Protein AF-A0A2A9F2N4-F1 (afdb_monomer)

pLDDT: mean 84.34, std 18.84, range [35.94, 98.44]

InterPro domains:
  IPR046480 Protein of unknown function DUF6573 [PF20213] (1-144)

Foldseek 3Di:
DDDPPPPPPPPPPCFPVNCVVVQQKDWDPPVLCVVLPHPATEIEGNVRCLFQQDDDPLLQVLEPVGDPDHNSVSVNQQSNQVVVQVVVVCVVPVDDDAQDWTKRKGWDQGSDHHGRDTDIAIWTWGWHAGPVRGIYTYTYHPVVSPDDPDDDDDPDDD

Organism: NCBI:txid638953

Structure (mmCIF, N/CA/C/O backbone):
data_AF-A0A2A9F2N4-F1
#
_entry.id   AF-A0A2A9F2N4-F1
#
loop_
_atom_site.group_PDB
_atom_site.id
_atom_site.type_symbol
_atom_site.label_atom_id
_atom_site.label_alt_id
_atom_site.label_comp_id
_atom_site.label_asym_id
_atom_site.label_entity_id
_atom_site.label_seq_id
_atom_site.pdbx_PDB_ins_code
_atom_site.Cartn_x
_atom_site.Cartn_y
_atom_site.Cartn_z
_atom_site.occupancy
_atom_site.B_iso_or_equiv
_atom_site.auth_seq_id
_atom_site.auth_comp_id
_atom_site.auth_asym_id
_atom_site.auth_atom_id
_atom_site.pdbx_PDB_model_num
ATOM 1 N N . MET A 1 1 ? 12.700 -42.026 -31.019 1.00 41.41 1 MET A N 1
ATOM 2 C CA . MET A 1 1 ? 13.352 -41.046 -30.130 1.00 41.41 1 MET A CA 1
ATOM 3 C C . MET A 1 1 ? 12.402 -39.866 -30.002 1.00 41.41 1 MET A C 1
ATOM 5 O O . MET A 1 1 ? 12.302 -39.121 -30.969 1.00 41.41 1 MET A O 1
ATOM 9 N N . PRO A 1 2 ? 11.620 -39.753 -28.919 1.00 41.25 2 PRO A N 1
ATOM 10 C CA . PRO A 1 2 ? 10.809 -38.564 -28.664 1.00 41.25 2 PRO A CA 1
ATOM 11 C C . PRO A 1 2 ? 11.723 -37.407 -28.236 1.00 41.25 2 PRO A C 1
ATOM 13 O O . PRO A 1 2 ? 12.733 -37.639 -27.570 1.00 41.25 2 PRO A O 1
ATOM 16 N N . GLY A 1 3 ? 11.415 -36.191 -28.687 1.00 40.25 3 GLY A N 1
ATOM 17 C CA . GLY A 1 3 ? 12.203 -34.988 -28.421 1.00 40.25 3 GLY A CA 1
ATOM 18 C C . GLY A 1 3 ? 12.087 -34.526 -26.968 1.00 40.25 3 GLY A C 1
ATOM 19 O O . GLY A 1 3 ? 11.023 -34.595 -26.370 1.00 40.25 3 GLY A O 1
ATOM 20 N N . LEU A 1 4 ? 13.198 -34.031 -26.421 1.00 53.66 4 LEU A N 1
ATOM 21 C CA . LEU A 1 4 ? 13.406 -33.605 -25.028 1.00 53.66 4 LEU A CA 1
ATOM 22 C C . LEU A 1 4 ? 12.598 -32.355 -24.600 1.00 53.66 4 LEU A C 1
ATOM 24 O O . LEU A 1 4 ? 12.810 -31.846 -23.507 1.00 53.66 4 LEU A O 1
ATOM 28 N N . PHE A 1 5 ? 11.695 -31.834 -25.433 1.00 49.81 5 PHE A N 1
ATOM 29 C CA . PHE A 1 5 ? 11.056 -30.530 -25.206 1.00 49.81 5 PHE A CA 1
ATOM 30 C C . PHE A 1 5 ? 9.548 -30.508 -25.503 1.00 49.81 5 PHE A C 1
ATOM 32 O O . PHE A 1 5 ? 9.028 -29.462 -25.873 1.00 49.81 5 PHE A O 1
ATOM 39 N N . ASP A 1 6 ? 8.848 -31.637 -25.351 1.00 45.66 6 ASP A N 1
ATOM 40 C CA . ASP A 1 6 ? 7.378 -31.690 -25.505 1.00 45.66 6 ASP A CA 1
ATOM 41 C C . ASP A 1 6 ? 6.608 -31.329 -24.215 1.00 45.66 6 ASP A C 1
ATOM 43 O O . ASP A 1 6 ? 5.397 -31.156 -24.255 1.00 45.66 6 ASP A O 1
ATOM 47 N N . ASP A 1 7 ? 7.314 -31.132 -23.094 1.00 45.12 7 ASP A N 1
ATOM 48 C CA . ASP A 1 7 ? 6.764 -30.691 -21.801 1.00 45.12 7 ASP A CA 1
ATOM 49 C C . ASP A 1 7 ? 7.408 -29.364 -21.356 1.00 45.12 7 ASP A C 1
ATOM 51 O O . ASP A 1 7 ? 7.809 -29.187 -20.204 1.00 45.12 7 ASP A O 1
ATOM 55 N N . ALA A 1 8 ? 7.570 -28.418 -22.288 1.00 45.38 8 ALA A N 1
ATOM 56 C CA . ALA A 1 8 ? 7.799 -27.025 -21.918 1.00 45.38 8 ALA A CA 1
ATOM 57 C C . ALA A 1 8 ? 6.493 -26.490 -21.323 1.00 45.38 8 ALA A C 1
ATOM 59 O O . ALA A 1 8 ? 5.662 -25.915 -22.023 1.00 45.38 8 ALA A O 1
ATOM 60 N N . ASP A 1 9 ? 6.335 -26.789 -20.036 1.00 41.81 9 ASP A N 1
ATOM 61 C CA . ASP A 1 9 ? 5.360 -26.269 -19.095 1.00 41.81 9 ASP A CA 1
ATOM 62 C C . ASP A 1 9 ? 5.015 -24.830 -19.486 1.00 41.81 9 ASP A C 1
ATOM 64 O O . ASP A 1 9 ? 5.825 -23.905 -19.355 1.00 41.81 9 ASP A O 1
ATOM 68 N N . VAL A 1 10 ? 3.845 -24.665 -20.103 1.00 41.75 10 VAL A N 1
ATOM 69 C CA . VAL A 1 10 ? 3.313 -23.354 -20.442 1.00 41.75 10 VAL A CA 1
ATOM 70 C C . VAL A 1 10 ? 3.027 -22.702 -19.099 1.00 41.75 10 VAL A C 1
ATOM 72 O O . VAL A 1 10 ? 1.960 -22.893 -18.524 1.00 41.75 10 VAL A O 1
ATOM 75 N N . ILE A 1 11 ? 4.004 -21.952 -18.584 1.00 43.81 11 ILE A N 1
ATOM 76 C CA . ILE A 1 11 ? 3.805 -20.998 -17.501 1.00 43.81 11 ILE A CA 1
ATOM 77 C C . ILE A 1 11 ? 2.753 -20.040 -18.045 1.00 43.81 11 ILE A C 1
ATOM 79 O O . ILE A 1 11 ? 3.064 -19.140 -18.831 1.00 43.81 11 ILE A O 1
ATOM 83 N N . SER A 1 12 ? 1.487 -20.291 -17.707 1.00 45.75 12 SER A N 1
ATOM 84 C CA . SER A 1 12 ? 0.405 -19.362 -17.988 1.00 45.75 12 SER A CA 1
ATOM 85 C C . SER A 1 12 ? 0.881 -18.014 -17.478 1.00 45.75 12 SER A C 1
ATOM 87 O O . SER A 1 12 ? 1.169 -17.865 -16.290 1.00 45.75 12 SER A O 1
ATOM 89 N N . THR A 1 13 ? 1.063 -17.058 -18.388 1.00 58.97 13 THR A N 1
ATOM 90 C CA . THR A 1 13 ? 1.427 -15.698 -18.007 1.00 58.97 13 THR A CA 1
ATOM 91 C C . THR A 1 13 ? 0.232 -15.178 -17.227 1.00 58.97 13 THR A C 1
ATOM 93 O O . THR A 1 13 ? -0.776 -14.841 -17.832 1.00 58.97 13 THR A O 1
ATOM 96 N N . TYR A 1 14 ? 0.293 -15.244 -15.896 1.00 67.88 14 TYR A N 1
ATOM 97 C CA . TYR A 1 14 ? -0.778 -14.752 -15.044 1.00 67.88 14 TYR A CA 1
ATOM 98 C C . TYR A 1 14 ? -0.801 -13.240 -15.189 1.00 67.88 14 TYR A C 1
ATOM 100 O O . TYR A 1 14 ? 0.131 -12.552 -14.761 1.00 67.88 14 TYR A O 1
ATOM 108 N N . THR A 1 15 ? -1.799 -12.738 -15.905 1.00 79.25 15 THR A N 1
ATOM 109 C CA . THR A 1 15 ? -1.798 -11.344 -16.328 1.00 79.25 15 THR A CA 1
ATOM 110 C C . THR A 1 15 ? -2.409 -10.448 -15.267 1.00 79.25 15 THR A C 1
ATOM 112 O O . THR A 1 15 ? -3.172 -10.894 -14.409 1.00 79.25 15 THR A O 1
ATOM 115 N N . ARG A 1 16 ? -2.096 -9.152 -15.314 1.00 81.62 16 ARG A N 1
ATOM 116 C CA . ARG A 1 16 ? -2.704 -8.168 -14.412 1.00 81.62 16 ARG A CA 1
ATOM 117 C C . ARG A 1 16 ? -4.226 -8.169 -14.541 1.00 81.62 16 ARG A C 1
ATOM 119 O O . ARG A 1 16 ? -4.920 -8.116 -13.531 1.00 81.62 16 ARG A O 1
ATOM 126 N N . THR A 1 17 ? -4.735 -8.289 -15.766 1.00 83.06 17 THR A N 1
ATOM 127 C CA . THR A 1 17 ? -6.169 -8.390 -16.052 1.00 83.06 17 THR A CA 1
ATOM 128 C C . THR A 1 17 ? -6.800 -9.598 -15.353 1.00 83.06 17 THR A C 1
ATOM 130 O O . THR A 1 17 ? -7.842 -9.454 -14.715 1.00 83.06 17 THR A O 1
ATOM 133 N N . GLN A 1 18 ? -6.149 -10.767 -15.399 1.00 82.88 18 GLN A N 1
ATOM 134 C CA . GLN A 1 18 ? -6.596 -11.962 -14.669 1.00 82.88 18 GLN A CA 1
ATOM 135 C C . GLN A 1 18 ? -6.531 -11.753 -13.152 1.00 82.88 18 GLN A C 1
ATOM 137 O O . GLN A 1 18 ? -7.508 -12.001 -12.451 1.00 82.88 18 GLN A O 1
ATOM 142 N N . ALA A 1 19 ? -5.427 -11.199 -12.651 1.00 83.56 19 ALA A N 1
ATOM 143 C CA . ALA A 1 19 ? -5.243 -10.928 -11.230 1.00 83.56 19 ALA A CA 1
ATOM 144 C C . ALA A 1 19 ? -6.281 -9.951 -10.657 1.00 83.56 19 ALA A C 1
ATOM 146 O O . ALA A 1 19 ? -6.713 -10.105 -9.516 1.00 83.56 19 ALA A O 1
ATOM 147 N N . LEU A 1 20 ? -6.713 -8.964 -11.442 1.00 83.69 20 LEU A N 1
ATOM 148 C CA . LEU A 1 20 ? -7.807 -8.064 -11.078 1.00 83.69 20 LEU A CA 1
ATOM 149 C C . LEU A 1 20 ? -9.166 -8.774 -11.125 1.00 83.69 20 LEU A C 1
ATOM 151 O O . LEU A 1 20 ? -9.973 -8.598 -10.214 1.00 83.69 20 LEU A O 1
ATOM 155 N N . ALA A 1 21 ? -9.419 -9.585 -12.157 1.00 84.50 21 ALA A N 1
ATOM 156 C CA . ALA A 1 21 ? -10.674 -10.323 -12.307 1.00 84.50 21 ALA A CA 1
ATOM 157 C C . ALA A 1 21 ? -10.900 -11.334 -11.169 1.00 84.50 21 ALA A C 1
ATOM 159 O O . ALA A 1 21 ? -12.018 -11.457 -10.668 1.00 84.50 21 ALA A O 1
ATOM 160 N N . ASP A 1 22 ? -9.832 -11.992 -10.720 1.00 86.00 22 ASP A N 1
ATOM 161 C CA . ASP A 1 22 ? -9.863 -12.963 -9.623 1.00 86.00 22 ASP A CA 1
ATOM 162 C C . ASP A 1 22 ? -9.815 -12.296 -8.234 1.00 86.00 22 ASP A C 1
ATOM 164 O O . ASP A 1 22 ? -9.897 -12.972 -7.206 1.00 86.00 22 ASP A O 1
ATOM 168 N N . GLY A 1 23 ? -9.664 -10.967 -8.182 1.00 86.19 23 GLY A N 1
ATOM 169 C CA . GLY A 1 23 ? -9.549 -10.198 -6.943 1.00 86.19 23 GLY A CA 1
ATOM 170 C C . GLY A 1 23 ? -8.221 -10.385 -6.204 1.00 86.19 23 GLY A C 1
ATOM 171 O O . GLY A 1 23 ? -8.123 -10.014 -5.037 1.00 86.19 23 GLY A O 1
ATOM 172 N N . ALA A 1 24 ? -7.199 -10.949 -6.854 1.00 90.19 24 ALA A N 1
ATOM 173 C CA . ALA A 1 24 ? -5.842 -11.047 -6.317 1.00 90.19 24 ALA A CA 1
ATOM 174 C C . ALA A 1 24 ? -5.148 -9.674 -6.256 1.00 90.19 24 ALA A C 1
ATOM 176 O O . ALA A 1 24 ? -4.331 -9.434 -5.362 1.00 90.19 24 ALA A O 1
ATOM 177 N N . LEU A 1 25 ? -5.505 -8.767 -7.172 1.00 92.12 25 LEU A N 1
ATOM 178 C CA . LEU A 1 25 ? -5.110 -7.361 -7.176 1.00 92.12 25 LEU A CA 1
ATOM 179 C C . LEU A 1 25 ? -6.318 -6.437 -6.985 1.00 92.12 25 LEU A C 1
ATOM 181 O O . LEU A 1 25 ? -7.435 -6.731 -7.404 1.00 92.12 25 LEU A O 1
ATOM 185 N N . VAL A 1 26 ? -6.055 -5.277 -6.396 1.00 95.12 26 VAL A N 1
ATOM 186 C CA . VAL A 1 26 ? -6.978 -4.156 -6.234 1.00 95.12 26 VAL A CA 1
ATOM 187 C C . VAL A 1 26 ? -6.296 -2.912 -6.793 1.00 95.12 26 VAL A C 1
ATOM 189 O O . VAL A 1 26 ? -5.252 -2.492 -6.292 1.00 95.12 26 VAL A O 1
ATOM 192 N N . THR A 1 27 ? -6.870 -2.313 -7.835 1.00 95.56 27 THR A N 1
ATOM 193 C CA . THR A 1 27 ? -6.358 -1.063 -8.413 1.00 95.56 27 THR A CA 1
ATOM 194 C C . THR A 1 27 ? -6.752 0.131 -7.548 1.00 95.56 27 THR A C 1
ATOM 196 O O . THR A 1 27 ? -7.924 0.296 -7.204 1.00 95.56 27 THR A O 1
ATOM 199 N N . LEU A 1 28 ? -5.787 0.998 -7.230 1.00 96.31 28 LEU A N 1
ATOM 200 C CA . LEU A 1 28 ? -6.069 2.255 -6.539 1.00 96.31 28 LEU A CA 1
ATOM 201 C C . LEU A 1 28 ? -6.837 3.227 -7.452 1.00 96.31 28 LEU A C 1
ATOM 203 O O . LEU A 1 28 ? -6.557 3.288 -8.653 1.00 96.31 28 LEU A O 1
ATOM 207 N N . PRO A 1 29 ? -7.763 4.045 -6.911 1.00 96.25 29 PRO A N 1
ATOM 208 C CA . PRO A 1 29 ? -8.515 5.005 -7.711 1.00 96.25 29 PRO A CA 1
ATOM 209 C C . PRO A 1 29 ? -7.595 5.947 -8.497 1.00 96.25 29 PRO A C 1
ATOM 211 O O . PRO A 1 29 ? -6.773 6.658 -7.915 1.00 96.25 29 PRO A O 1
ATOM 214 N N . ALA A 1 30 ? -7.770 5.996 -9.821 1.00 94.94 30 ALA A N 1
ATOM 215 C CA . ALA A 1 30 ? -6.908 6.766 -10.722 1.00 94.94 30 ALA A CA 1
ATOM 216 C C . ALA A 1 30 ? -6.827 8.260 -10.357 1.00 94.94 30 ALA A C 1
ATOM 218 O O . ALA A 1 30 ? -5.779 8.879 -10.525 1.00 94.94 30 ALA A O 1
ATOM 219 N N . GLN A 1 31 ? -7.911 8.825 -9.815 1.00 97.00 31 GLN A N 1
ATOM 220 C CA . GLN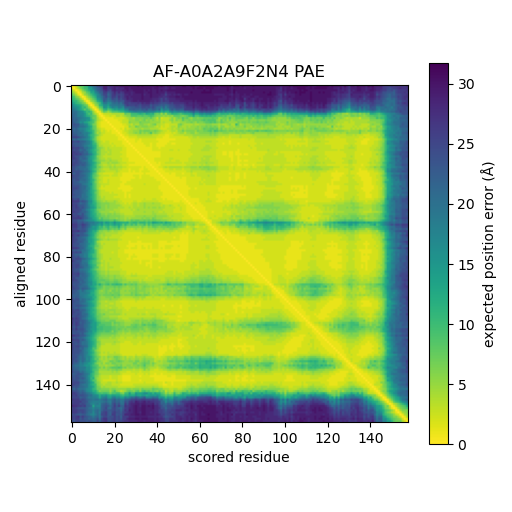 A 1 31 ? -7.928 10.197 -9.313 1.00 97.00 31 GLN A CA 1
ATOM 221 C C . GLN A 1 31 ? -6.904 10.403 -8.186 1.00 97.00 31 GLN A C 1
ATOM 223 O O . GLN A 1 31 ? -6.062 11.287 -8.295 1.00 97.00 31 GLN A O 1
ATOM 228 N N . LEU A 1 32 ? -6.931 9.565 -7.143 1.00 97.44 32 LEU A N 1
ATOM 229 C CA . LEU A 1 32 ? -6.012 9.670 -6.001 1.00 97.44 32 LEU A CA 1
ATOM 230 C C . LEU A 1 32 ? -4.559 9.449 -6.428 1.00 97.44 32 LEU A C 1
ATOM 232 O O . LEU A 1 32 ? -3.659 10.176 -6.014 1.00 97.44 32 LEU A O 1
ATOM 236 N N . VAL A 1 33 ? -4.335 8.467 -7.305 1.00 97.12 33 VAL A N 1
ATOM 237 C CA . VAL A 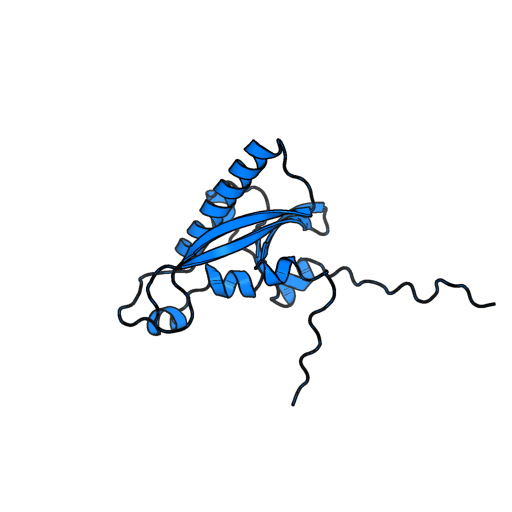1 33 ? -3.019 8.177 -7.892 1.00 97.12 33 VAL A CA 1
ATOM 238 C C . VAL A 1 33 ? -2.477 9.403 -8.641 1.00 97.12 33 VAL A C 1
ATOM 240 O O . VAL A 1 33 ? -1.322 9.791 -8.443 1.00 97.12 33 VAL A O 1
ATOM 243 N N . GLY A 1 34 ? -3.319 10.050 -9.452 1.00 96.88 34 GLY A N 1
ATOM 244 C CA . GLY A 1 34 ? -2.971 11.270 -10.178 1.00 96.88 34 GLY A CA 1
ATOM 245 C C . GLY A 1 34 ? -2.716 12.468 -9.259 1.00 96.88 34 GLY A C 1
ATOM 246 O O . GLY A 1 34 ? -1.723 13.172 -9.438 1.00 96.88 34 GLY A O 1
ATOM 247 N N . GLU A 1 35 ? -3.553 12.671 -8.239 1.00 97.44 35 GLU A N 1
ATOM 248 C CA . GLU A 1 35 ? -3.384 13.726 -7.227 1.00 97.44 35 GLU A CA 1
ATOM 249 C C . GLU A 1 35 ? -2.087 13.550 -6.417 1.00 97.44 35 GLU A C 1
ATOM 251 O O . GLU A 1 35 ? -1.403 14.529 -6.114 1.00 97.44 35 GLU A O 1
ATOM 256 N N . ALA A 1 36 ? -1.679 12.307 -6.146 1.00 95.75 36 ALA A N 1
ATOM 257 C CA . ALA A 1 36 ? -0.388 11.982 -5.534 1.00 95.75 36 ALA A CA 1
ATOM 258 C C . ALA A 1 36 ? 0.817 12.141 -6.497 1.00 95.75 36 ALA A C 1
ATOM 260 O O . ALA A 1 36 ? 1.985 11.999 -6.100 1.00 95.75 36 ALA A O 1
ATOM 261 N N . GLY A 1 37 ? 0.559 12.481 -7.763 1.00 96.06 37 GLY A N 1
ATOM 262 C CA . GLY A 1 37 ? 1.564 12.808 -8.771 1.00 96.06 37 GLY A CA 1
ATOM 263 C C . GLY A 1 37 ? 2.191 11.596 -9.454 1.00 96.06 37 GLY A C 1
ATOM 264 O O . GLY A 1 37 ? 3.340 11.690 -9.896 1.00 96.06 37 GLY A O 1
ATOM 265 N N . PHE A 1 38 ? 1.479 10.470 -9.509 1.00 95.88 38 PHE A N 1
ATOM 266 C CA . PHE A 1 38 ? 1.862 9.299 -10.293 1.00 95.88 38 PHE A CA 1
ATOM 267 C C . PHE A 1 38 ? 1.199 9.330 -11.671 1.00 95.88 38 PHE A C 1
ATOM 269 O O . PHE A 1 38 ? 0.066 9.775 -11.829 1.00 95.88 38 PHE A O 1
ATOM 276 N N . THR A 1 39 ? 1.914 8.832 -12.676 1.00 93.81 39 THR A N 1
ATOM 277 C CA . THR A 1 39 ? 1.457 8.801 -14.077 1.00 93.81 39 THR A CA 1
ATOM 278 C C . THR A 1 39 ? 1.185 7.388 -14.587 1.00 93.81 39 THR A C 1
ATOM 280 O O . THR A 1 39 ? 0.914 7.209 -15.769 1.00 93.81 39 THR A O 1
ATOM 283 N N . CYS A 1 40 ? 1.320 6.382 -13.727 1.00 92.81 40 CYS A N 1
ATOM 284 C CA . CYS A 1 40 ? 1.073 4.981 -14.041 1.00 92.81 40 CYS A CA 1
ATOM 285 C C . CYS A 1 40 ? 0.060 4.388 -13.056 1.00 92.81 40 CYS A C 1
ATOM 287 O O . CYS A 1 40 ? -0.068 4.906 -11.941 1.00 92.81 40 CYS A O 1
ATOM 289 N N . PRO A 1 41 ? -0.650 3.314 -13.443 1.00 94.56 41 PRO A N 1
ATOM 290 C CA . PRO A 1 41 ? -1.511 2.582 -12.527 1.00 94.56 41 PRO A CA 1
ATOM 291 C C . PRO A 1 41 ? -0.730 2.049 -11.325 1.00 94.56 41 PRO A C 1
ATOM 293 O O . PRO A 1 41 ? 0.409 1.585 -11.456 1.00 94.56 41 PRO A O 1
ATOM 296 N N . ILE A 1 42 ? -1.377 2.102 -10.163 1.00 96.38 42 ILE A N 1
ATOM 297 C CA . ILE A 1 42 ? -0.878 1.503 -8.930 1.00 96.38 42 ILE A CA 1
ATOM 298 C C . ILE A 1 42 ? -1.892 0.467 -8.476 1.00 96.38 42 ILE A C 1
ATOM 300 O O . ILE A 1 42 ? -3.058 0.791 -8.242 1.00 96.38 42 ILE A O 1
ATOM 304 N N . ASP A 1 43 ? -1.425 -0.762 -8.318 1.00 96.25 43 ASP A N 1
ATOM 305 C CA . ASP A 1 43 ? -2.215 -1.866 -7.796 1.00 96.25 43 ASP A CA 1
ATOM 306 C C . ASP A 1 43 ? -1.671 -2.312 -6.449 1.00 96.25 43 ASP A C 1
ATOM 308 O O . ASP A 1 43 ? -0.490 -2.148 -6.142 1.00 96.25 43 ASP A O 1
ATOM 312 N N . MET A 1 44 ? -2.538 -2.912 -5.649 1.00 97.31 44 MET A N 1
ATOM 313 C CA . MET A 1 44 ? -2.181 -3.571 -4.404 1.00 97.31 44 MET A CA 1
ATOM 314 C C . MET A 1 44 ? -2.625 -5.025 -4.464 1.00 97.31 44 MET A C 1
ATOM 316 O O . MET A 1 44 ? -3.695 -5.309 -4.993 1.00 97.31 44 MET A O 1
ATOM 320 N N . THR A 1 45 ? -1.864 -5.955 -3.896 1.00 96.19 45 THR A N 1
ATOM 321 C CA . THR A 1 45 ? -2.407 -7.295 -3.637 1.00 96.19 45 THR A CA 1
ATOM 322 C C . THR A 1 45 ? -3.579 -7.210 -2.668 1.00 96.19 45 THR A C 1
ATOM 324 O O . THR A 1 45 ? -3.638 -6.309 -1.827 1.00 96.19 45 THR A O 1
ATOM 327 N N . ALA A 1 46 ? -4.501 -8.169 -2.738 1.00 94.56 46 ALA A N 1
ATOM 328 C CA . ALA A 1 46 ? -5.629 -8.241 -1.812 1.00 94.56 46 ALA A CA 1
ATOM 329 C C . ALA A 1 46 ? -5.178 -8.226 -0.342 1.00 94.56 46 ALA A C 1
ATOM 331 O O . ALA A 1 46 ? -5.793 -7.560 0.488 1.00 94.56 46 ALA A O 1
ATOM 332 N N . GLY A 1 47 ? -4.072 -8.912 -0.030 1.00 95.12 47 GLY A N 1
ATOM 333 C CA . GLY A 1 47 ? -3.479 -8.930 1.305 1.00 95.12 47 GLY A CA 1
ATOM 334 C C . GLY A 1 47 ? -2.929 -7.569 1.731 1.00 95.12 47 GLY A C 1
ATOM 335 O O . GLY A 1 47 ? -3.215 -7.119 2.840 1.00 95.12 47 GLY A O 1
ATOM 336 N N . ALA A 1 48 ? -2.186 -6.882 0.856 1.00 97.12 48 ALA A N 1
ATOM 337 C CA . ALA A 1 48 ? -1.696 -5.533 1.138 1.00 97.12 48 ALA A CA 1
ATOM 338 C C . ALA A 1 48 ? -2.852 -4.534 1.290 1.00 97.12 48 ALA A C 1
ATOM 340 O O . ALA A 1 48 ? -2.887 -3.791 2.267 1.00 97.12 48 ALA A O 1
ATOM 341 N N . TRP A 1 49 ? -3.831 -4.557 0.379 1.00 97.38 49 TRP A N 1
ATOM 342 C CA . TRP A 1 49 ? -5.030 -3.719 0.451 1.00 97.38 49 TRP A CA 1
ATOM 343 C C . TRP A 1 49 ? -5.790 -3.939 1.760 1.00 97.38 49 TRP A C 1
ATOM 345 O O . TRP A 1 49 ? -6.073 -2.977 2.474 1.00 97.38 49 TRP A O 1
ATOM 355 N N . ALA A 1 50 ? -6.073 -5.199 2.106 1.00 96.25 50 ALA A N 1
ATOM 356 C CA . ALA A 1 50 ? -6.791 -5.557 3.323 1.00 96.25 50 ALA A CA 1
ATOM 357 C C . ALA A 1 50 ? -6.052 -5.123 4.594 1.00 96.25 50 ALA A C 1
ATOM 359 O O . ALA A 1 50 ? -6.696 -4.757 5.572 1.00 96.25 50 ALA A O 1
ATOM 360 N N . ASP A 1 51 ? -4.718 -5.161 4.589 1.00 96.19 51 ASP A N 1
ATOM 361 C CA . ASP A 1 51 ? -3.901 -4.760 5.729 1.00 96.19 51 ASP A CA 1
ATOM 362 C C . ASP A 1 51 ? -3.813 -3.230 5.864 1.00 96.19 51 ASP A C 1
ATOM 364 O O . ASP A 1 51 ? -3.974 -2.671 6.956 1.00 96.19 51 ASP A O 1
ATOM 368 N N . THR A 1 52 ? -3.560 -2.516 4.768 1.00 97.12 52 THR A N 1
ATOM 369 C CA . THR A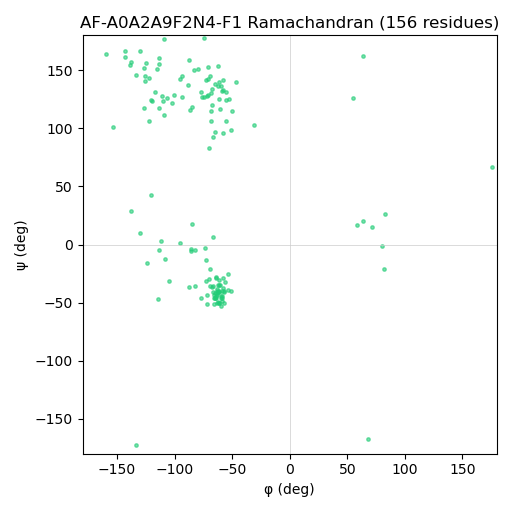 1 52 ? -3.153 -1.109 4.854 1.00 97.12 52 THR A CA 1
ATOM 370 C C . THR A 1 52 ? -4.242 -0.122 4.479 1.00 97.12 52 THR A C 1
ATOM 372 O O . THR A 1 52 ? -4.261 0.945 5.085 1.00 97.12 52 THR A O 1
ATOM 375 N N . VAL A 1 53 ? -5.167 -0.449 3.573 1.00 97.38 53 VAL A N 1
ATOM 376 C CA . VAL A 1 53 ? -6.148 0.524 3.057 1.00 97.38 53 VAL A CA 1
ATOM 377 C C . VAL A 1 53 ? -7.583 0.204 3.451 1.00 97.38 53 VAL A C 1
ATOM 379 O O . VAL A 1 53 ? -8.270 1.107 3.920 1.00 97.38 53 VAL A O 1
ATOM 382 N N . ARG A 1 54 ? -8.015 -1.054 3.301 1.00 96.69 54 ARG A N 1
ATOM 383 C CA . ARG A 1 54 ? -9.405 -1.466 3.525 1.00 96.69 54 ARG A CA 1
ATOM 384 C C . ARG A 1 54 ? -9.898 -1.021 4.898 1.00 96.69 54 ARG A C 1
ATOM 386 O O . ARG A 1 54 ? -9.305 -1.369 5.923 1.00 96.69 54 ARG A O 1
ATOM 393 N N . TRP A 1 55 ? -11.005 -0.291 4.899 1.00 96.00 55 TRP A N 1
ATOM 394 C CA . TRP A 1 55 ? -11.655 0.186 6.109 1.00 96.00 55 TRP A CA 1
ATOM 395 C C . TRP A 1 55 ? -13.145 0.387 5.863 1.00 96.00 55 TRP A C 1
ATOM 397 O O . TRP A 1 55 ? -13.570 1.367 5.258 1.00 96.00 55 TRP A O 1
ATOM 407 N N . THR A 1 56 ? -13.941 -0.572 6.316 1.00 93.69 56 THR A N 1
ATOM 408 C CA . THR A 1 56 ? -15.402 -0.548 6.214 1.00 93.69 56 THR A CA 1
ATOM 409 C C . THR A 1 56 ? -16.026 -0.325 7.590 1.00 93.69 56 THR A C 1
ATOM 411 O O . THR A 1 56 ? -15.334 -0.341 8.612 1.00 93.69 56 THR A O 1
ATOM 414 N N . ASP A 1 57 ? -17.354 -0.210 7.641 1.00 92.12 57 ASP A N 1
ATOM 415 C CA . ASP A 1 57 ? -18.103 -0.144 8.902 1.00 92.12 57 ASP A CA 1
ATOM 416 C C . ASP A 1 57 ? -17.794 -1.322 9.842 1.00 92.12 57 ASP A C 1
ATOM 418 O O . ASP A 1 57 ? -17.917 -1.188 11.060 1.00 92.12 57 ASP A O 1
ATOM 422 N N . VAL A 1 58 ? -17.369 -2.471 9.298 1.00 91.44 58 VAL A N 1
ATOM 423 C CA . VAL A 1 58 ? -16.953 -3.643 10.083 1.00 91.44 58 VAL A CA 1
ATOM 424 C C . VAL A 1 58 ? -15.684 -3.348 10.878 1.00 91.44 58 VAL A C 1
ATOM 426 O O . VAL A 1 58 ? -15.652 -3.589 12.086 1.00 91.44 58 VAL A O 1
ATOM 429 N N . GLU A 1 59 ? -14.642 -2.831 10.221 1.00 92.56 59 GLU A N 1
ATOM 430 C CA . GLU A 1 59 ? -13.382 -2.484 10.882 1.00 92.56 59 GLU A CA 1
ATOM 431 C C . GLU A 1 59 ? -13.575 -1.319 11.859 1.00 92.56 59 GLU A C 1
ATOM 433 O O . GLU A 1 59 ? -13.063 -1.379 12.977 1.00 92.56 59 GLU A O 1
ATOM 438 N N . GLU A 1 60 ? -14.360 -0.306 11.480 1.00 92.62 60 GLU A N 1
ATOM 439 C CA . GLU A 1 60 ? -14.643 0.859 12.326 1.00 92.62 60 GLU A CA 1
ATOM 440 C C . GLU A 1 60 ? -15.423 0.469 13.592 1.00 92.62 60 GLU A C 1
ATOM 442 O O . GLU A 1 60 ? 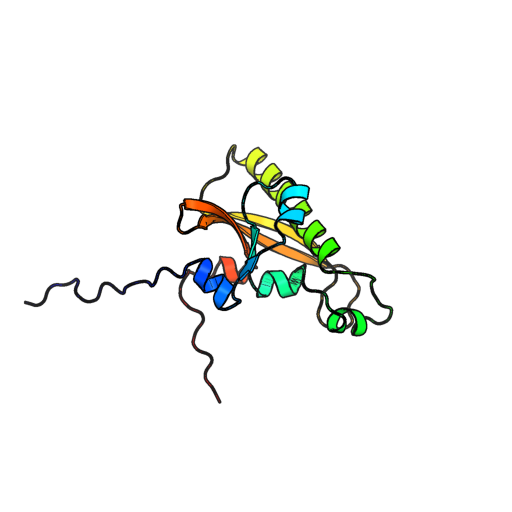-15.034 0.837 14.702 1.00 92.62 60 GLU A O 1
ATOM 447 N N . SER A 1 61 ? -16.474 -0.349 13.456 1.00 91.44 61 SER A N 1
ATOM 448 C CA . SER A 1 61 ? -17.303 -0.797 14.590 1.00 91.44 61 SER A CA 1
ATOM 449 C C . SER A 1 61 ? -16.573 -1.758 15.528 1.00 91.44 61 SER A C 1
ATOM 451 O O . SER A 1 61 ? -16.963 -1.914 16.685 1.00 91.44 61 SER A O 1
ATOM 453 N N . ALA A 1 62 ? -15.508 -2.412 15.057 1.00 92.12 62 ALA A N 1
ATOM 454 C CA . ALA A 1 62 ? -14.658 -3.241 15.906 1.00 92.12 62 ALA A CA 1
ATOM 455 C C . ALA A 1 62 ? -13.783 -2.404 16.859 1.00 92.12 62 ALA A C 1
ATOM 457 O O . ALA A 1 62 ? -13.191 -2.958 17.792 1.00 92.12 62 ALA A O 1
ATOM 458 N N . LYS A 1 63 ? -13.672 -1.083 16.652 1.00 92.94 63 LYS A N 1
ATOM 459 C CA . LYS A 1 63 ? -12.844 -0.205 17.486 1.00 92.94 63 LYS A CA 1
ATOM 460 C C . LYS A 1 63 ? -13.623 0.320 18.694 1.00 92.94 63 LYS A C 1
ATOM 462 O O . LYS A 1 63 ? -14.748 0.780 18.534 1.00 92.94 63 LYS A O 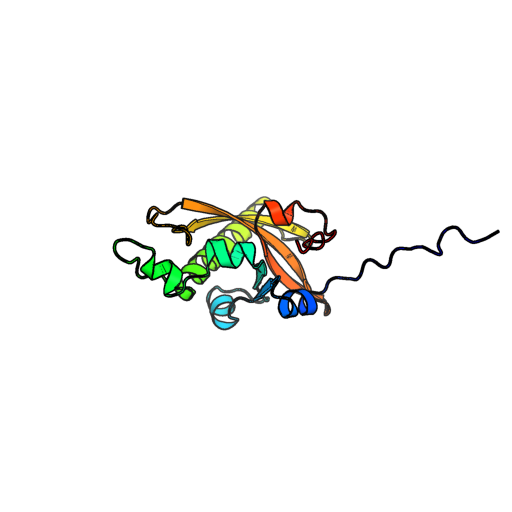1
ATOM 467 N N . PRO A 1 64 ? -13.021 0.345 19.902 1.00 89.88 64 PRO A N 1
ATOM 468 C CA . PRO A 1 64 ? -13.731 0.736 21.125 1.00 89.88 64 PRO A CA 1
ATOM 469 C C . PRO A 1 64 ? -14.353 2.141 21.116 1.00 89.88 64 PRO A C 1
ATOM 471 O O . PRO A 1 64 ? -15.338 2.365 21.814 1.00 89.88 64 PRO A O 1
ATOM 474 N N . PHE A 1 65 ? -13.778 3.085 20.364 1.00 85.69 65 PHE A N 1
ATOM 475 C CA . PHE A 1 65 ? -14.202 4.492 20.356 1.00 85.69 65 PHE A CA 1
ATOM 476 C C . PHE A 1 65 ? -14.437 5.056 18.947 1.00 85.69 65 PHE A C 1
ATOM 478 O O . PHE A 1 65 ? -14.582 6.267 18.799 1.00 85.69 65 PHE A O 1
ATOM 485 N N . GLY A 1 66 ? -14.444 4.198 17.919 1.00 83.44 66 GLY A N 1
ATOM 486 C CA . GLY A 1 66 ? -14.249 4.639 16.538 1.00 83.44 66 GLY A CA 1
ATOM 487 C C . GLY A 1 66 ? -12.854 5.243 16.325 1.00 83.44 66 GLY A C 1
ATOM 488 O O . GLY A 1 66 ? -12.129 5.575 17.266 1.00 83.44 66 GLY A O 1
ATOM 489 N N . THR A 1 67 ? -12.437 5.342 15.074 1.00 86.81 67 THR A N 1
ATOM 490 C CA . THR A 1 67 ? -11.160 5.948 14.681 1.00 86.81 67 THR A CA 1
ATOM 491 C C . THR A 1 67 ? -11.331 7.086 13.686 1.00 86.81 67 THR A C 1
ATOM 493 O O . THR A 1 67 ? -10.400 7.874 13.526 1.00 86.81 67 THR A O 1
ATOM 496 N N . GLY A 1 68 ? -12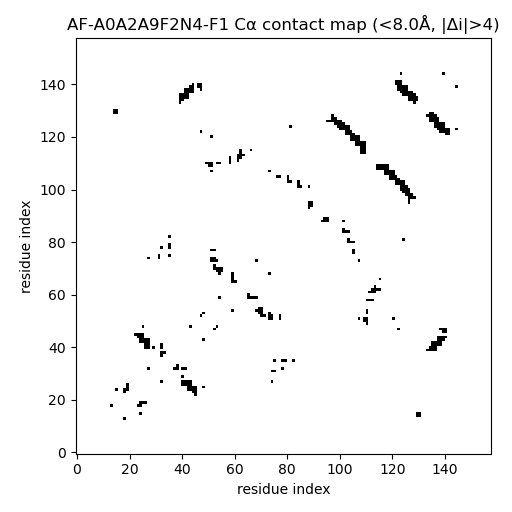.499 7.197 13.037 1.00 89.25 68 GLY A N 1
ATOM 497 C CA . GLY A 1 68 ? -12.733 8.175 11.972 1.00 89.25 68 GLY A CA 1
ATOM 498 C C . GLY A 1 68 ? -11.852 7.941 10.742 1.00 89.25 68 GLY A C 1
ATOM 499 O O . GLY A 1 68 ? -11.598 8.876 9.989 1.00 89.25 68 GLY A O 1
ATOM 500 N N . GLN A 1 69 ? -11.325 6.725 10.584 1.00 92.31 69 GLN A N 1
ATOM 501 C CA . GLN A 1 69 ? -10.534 6.322 9.428 1.00 92.31 69 GLN A CA 1
ATOM 502 C C . GLN A 1 69 ? -11.459 5.980 8.259 1.00 92.31 69 GLN A C 1
ATOM 504 O O . GLN A 1 69 ? -12.578 5.509 8.450 1.00 92.31 69 GLN A O 1
ATOM 509 N N . ASP A 1 70 ? -10.956 6.169 7.045 1.00 94.38 70 ASP A N 1
ATOM 510 C CA . ASP A 1 70 ? -11.609 5.731 5.820 1.00 94.38 70 ASP A CA 1
ATOM 511 C C . ASP A 1 70 ? -10.565 5.239 4.806 1.00 94.38 70 ASP A C 1
ATOM 513 O O . ASP A 1 70 ? -9.355 5.443 4.963 1.00 94.38 70 ASP A O 1
ATOM 517 N N . GLU A 1 71 ? -11.031 4.564 3.756 1.00 96.44 71 GLU A N 1
ATOM 518 C CA . GLU A 1 71 ? -10.156 4.018 2.713 1.00 96.44 71 GLU A CA 1
ATOM 519 C C . GLU A 1 71 ? -9.417 5.114 1.933 1.00 96.44 71 GLU A C 1
ATOM 521 O O . GLU A 1 71 ? -8.310 4.881 1.450 1.00 96.44 71 GLU A O 1
ATOM 526 N N . THR A 1 72 ? -9.980 6.322 1.831 1.00 96.75 72 THR A N 1
ATOM 527 C CA . THR A 1 72 ? -9.374 7.419 1.063 1.00 96.75 72 THR A CA 1
ATOM 528 C C . THR A 1 72 ? -8.142 7.965 1.777 1.00 96.75 72 THR A C 1
ATOM 530 O O . THR A 1 72 ? -7.070 8.043 1.178 1.00 96.75 72 THR A O 1
ATOM 533 N N . GLY A 1 73 ? -8.258 8.300 3.063 1.00 96.25 73 GLY A N 1
ATOM 534 C CA . GLY A 1 73 ? -7.146 8.767 3.888 1.00 96.25 73 GLY A CA 1
ATOM 535 C C . GLY A 1 73 ? -6.045 7.716 4.005 1.00 96.25 73 GLY A C 1
ATOM 536 O O . GLY A 1 73 ? -4.866 8.025 3.845 1.00 96.25 73 GLY A O 1
ATOM 537 N N . ARG A 1 74 ? -6.421 6.445 4.164 1.00 97.25 74 ARG A N 1
ATOM 538 C CA . ARG A 1 74 ? -5.447 5.347 4.230 1.00 97.25 74 ARG A CA 1
ATOM 539 C C . ARG A 1 74 ? -4.755 5.083 2.890 1.00 97.25 74 ARG A C 1
ATOM 541 O O . ARG A 1 74 ? -3.560 4.789 2.868 1.00 97.25 74 ARG A O 1
ATOM 548 N N . ALA A 1 75 ? -5.460 5.222 1.766 1.00 97.88 75 ALA A N 1
ATOM 549 C CA . ALA A 1 75 ? -4.835 5.185 0.443 1.00 97.88 75 ALA A CA 1
ATOM 550 C C . ALA A 1 75 ? -3.841 6.345 0.270 1.00 97.88 75 ALA A C 1
ATOM 552 O O . ALA A 1 75 ? -2.745 6.144 -0.256 1.00 97.88 75 ALA A O 1
ATOM 553 N N . TRP A 1 76 ? -4.179 7.539 0.767 1.00 98.00 76 TRP A N 1
ATOM 554 C CA . TRP A 1 76 ? -3.273 8.689 0.786 1.00 98.00 76 TRP A CA 1
ATOM 555 C C . TRP A 1 76 ? -2.004 8.438 1.605 1.00 98.00 76 TRP A C 1
ATOM 557 O O . TRP A 1 76 ? -0.917 8.802 1.145 1.00 98.00 76 TRP A O 1
ATOM 567 N N . ASP A 1 77 ? -2.102 7.774 2.759 1.00 97.19 77 ASP A N 1
ATOM 568 C CA . ASP A 1 77 ? -0.930 7.382 3.553 1.00 97.19 77 ASP A CA 1
ATOM 569 C C . ASP A 1 77 ? 0.002 6.461 2.748 1.00 97.19 77 ASP A C 1
ATOM 571 O O . ASP A 1 77 ? 1.216 6.691 2.676 1.00 97.19 77 ASP A O 1
ATOM 575 N N . VAL A 1 78 ? -0.563 5.454 2.072 1.00 98.19 78 VAL A N 1
ATOM 576 C CA . VAL A 1 78 ? 0.188 4.529 1.208 1.00 98.19 78 VAL A CA 1
ATOM 577 C C . VAL A 1 78 ? 0.858 5.267 0.047 1.00 98.19 78 VAL A C 1
ATOM 579 O O . VAL A 1 78 ? 2.061 5.108 -0.167 1.00 98.19 78 VAL A O 1
ATOM 582 N N . LEU A 1 79 ? 0.113 6.096 -0.689 1.00 98.44 79 LEU A N 1
ATOM 583 C CA . LEU A 1 79 ? 0.621 6.842 -1.846 1.00 98.44 79 LEU A CA 1
ATOM 584 C C . LEU A 1 79 ? 1.732 7.823 -1.452 1.00 98.44 79 LEU A C 1
ATOM 586 O O . LEU A 1 79 ? 2.753 7.927 -2.141 1.00 98.44 79 LEU A O 1
ATOM 590 N N . THR A 1 80 ? 1.566 8.503 -0.318 1.00 98.31 80 THR A N 1
ATOM 591 C CA . THR A 1 80 ? 2.561 9.435 0.220 1.00 98.31 80 THR A CA 1
ATOM 592 C C . THR A 1 80 ? 3.856 8.703 0.552 1.00 98.31 80 THR A C 1
ATOM 594 O O . THR A 1 80 ? 4.934 9.106 0.100 1.00 98.31 80 THR A O 1
ATOM 597 N N . MET A 1 81 ? 3.766 7.591 1.287 1.00 98.38 81 MET A N 1
ATOM 598 C CA . MET A 1 81 ? 4.949 6.816 1.660 1.00 98.38 81 MET A CA 1
ATOM 599 C C . MET A 1 81 ? 5.607 6.143 0.455 1.00 98.38 81 MET A C 1
ATOM 601 O O . MET A 1 81 ? 6.836 6.134 0.369 1.00 98.38 81 MET A O 1
ATOM 605 N N . LEU A 1 82 ? 4.830 5.672 -0.523 1.00 98.19 82 LEU A N 1
ATOM 606 C CA . LEU A 1 82 ? 5.360 5.153 -1.784 1.00 98.19 82 LEU A CA 1
ATOM 607 C C . LEU A 1 82 ? 6.184 6.218 -2.515 1.00 98.19 82 LEU A C 1
ATOM 609 O O . LEU A 1 82 ? 7.321 5.956 -2.914 1.00 98.19 82 LEU A O 1
ATOM 613 N N . ARG A 1 83 ? 5.653 7.438 -2.650 1.00 97.44 83 ARG A N 1
ATOM 614 C CA . ARG A 1 83 ? 6.352 8.542 -3.323 1.00 97.44 83 ARG A CA 1
ATOM 615 C C . ARG A 1 83 ? 7.681 8.865 -2.639 1.00 97.44 83 ARG A C 1
ATOM 617 O O . ARG A 1 83 ? 8.697 9.041 -3.316 1.00 97.44 83 ARG A O 1
ATOM 624 N N . LEU A 1 84 ? 7.688 8.915 -1.307 1.00 97.62 84 LEU A N 1
ATOM 625 C CA . LEU A 1 84 ? 8.900 9.150 -0.519 1.00 97.62 84 LEU A CA 1
ATOM 626 C C . LEU A 1 84 ? 9.924 8.019 -0.693 1.00 97.62 84 LEU A C 1
ATOM 628 O O . LEU A 1 84 ? 11.110 8.295 -0.904 1.00 97.62 84 LEU A O 1
ATOM 632 N N . SER A 1 85 ? 9.478 6.761 -0.664 1.00 97.31 85 SER A N 1
ATOM 633 C CA . SER A 1 85 ? 10.334 5.589 -0.875 1.00 97.31 85 SER A CA 1
ATOM 634 C C . SER A 1 85 ? 10.955 5.561 -2.268 1.00 97.31 85 SER A C 1
ATOM 636 O O . SER A 1 85 ? 12.158 5.316 -2.389 1.00 97.31 85 SER A O 1
ATOM 638 N N . LEU A 1 86 ? 10.184 5.870 -3.314 1.00 96.19 86 LEU A N 1
ATOM 639 C CA . LEU A 1 86 ? 10.696 5.955 -4.682 1.00 96.19 86 LEU A CA 1
ATOM 640 C C . LEU A 1 86 ? 11.732 7.068 -4.809 1.00 96.19 86 LEU A C 1
ATOM 642 O O . LEU A 1 86 ? 12.853 6.796 -5.226 1.00 96.19 86 LEU A O 1
ATOM 646 N N . ALA A 1 87 ? 11.422 8.282 -4.348 1.00 95.44 87 ALA A N 1
ATOM 647 C CA . ALA A 1 87 ? 12.365 9.398 -4.395 1.00 95.44 87 ALA A CA 1
ATOM 648 C C . ALA A 1 87 ? 13.670 9.097 -3.632 1.00 95.44 87 ALA A C 1
ATOM 650 O O . ALA A 1 87 ? 14.763 9.447 -4.082 1.00 95.44 87 ALA A O 1
ATOM 651 N N . SER A 1 88 ? 13.571 8.434 -2.475 1.00 95.38 88 SER A N 1
ATOM 652 C CA . SER A 1 88 ? 14.731 7.971 -1.706 1.00 95.38 88 SER A CA 1
ATOM 653 C C . SER A 1 88 ? 15.533 6.911 -2.464 1.00 95.38 88 SER A C 1
ATOM 655 O O . SER A 1 88 ? 16.763 6.964 -2.494 1.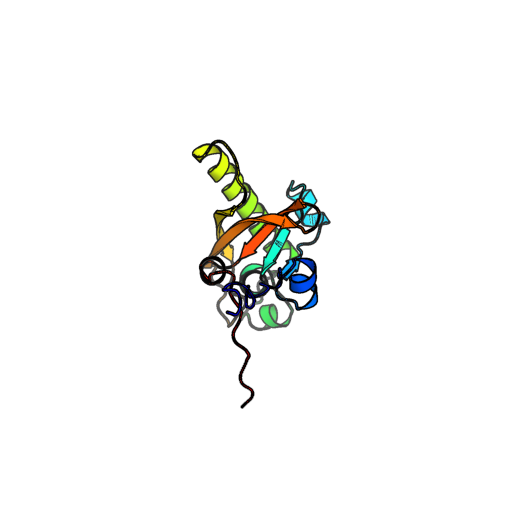00 95.38 88 SER A O 1
ATOM 657 N N . HIS A 1 89 ? 14.856 5.968 -3.121 1.00 94.44 89 HIS A N 1
ATOM 658 C CA . HIS A 1 89 ? 15.501 4.964 -3.956 1.00 94.44 89 HIS A CA 1
ATOM 659 C C . HIS A 1 89 ? 16.266 5.613 -5.116 1.00 94.44 89 HIS A C 1
ATOM 661 O O . HIS A 1 89 ? 17.464 5.369 -5.237 1.00 94.44 89 HIS A O 1
ATOM 667 N N . THR A 1 90 ? 15.642 6.518 -5.882 1.00 93.88 90 THR A N 1
ATOM 668 C CA . THR A 1 90 ? 16.298 7.222 -6.998 1.00 93.88 90 THR A CA 1
ATOM 669 C C . THR A 1 90 ? 17.544 7.973 -6.540 1.00 93.88 90 THR A C 1
ATOM 671 O O . THR A 1 90 ? 18.568 7.933 -7.213 1.00 93.88 90 THR A O 1
ATOM 674 N N . LYS A 1 91 ? 17.499 8.631 -5.373 1.00 94.56 91 LYS A N 1
ATOM 675 C CA . LYS A 1 91 ? 18.670 9.329 -4.814 1.00 94.56 91 LYS A CA 1
ATOM 676 C C . LYS A 1 91 ? 19.842 8.388 -4.523 1.00 94.56 91 LYS A C 1
ATOM 678 O O . LYS A 1 91 ? 20.985 8.825 -4.588 1.00 94.56 91 LYS A O 1
ATOM 683 N N . ARG A 1 92 ? 19.572 7.122 -4.186 1.00 92.50 92 ARG A N 1
ATOM 684 C CA . ARG A 1 92 ? 20.602 6.120 -3.868 1.00 92.50 92 ARG A CA 1
ATOM 685 C C . ARG A 1 92 ? 21.121 5.382 -5.100 1.00 92.50 92 ARG A C 1
ATOM 687 O O . ARG A 1 92 ? 22.300 5.051 -5.133 1.00 92.50 92 ARG A O 1
ATOM 694 N N . THR A 1 93 ? 20.261 5.090 -6.073 1.00 92.56 93 THR A N 1
ATOM 695 C CA . THR A 1 93 ? 20.584 4.217 -7.219 1.00 92.56 93 THR A CA 1
ATOM 696 C C . THR A 1 93 ? 20.721 4.964 -8.547 1.00 92.56 93 THR A C 1
ATOM 698 O O . THR A 1 93 ? 21.216 4.402 -9.521 1.00 92.56 93 THR A O 1
ATOM 701 N N . GLY A 1 94 ? 20.295 6.228 -8.602 1.00 91.94 94 GLY A N 1
ATOM 702 C CA . GLY A 1 94 ? 20.310 7.091 -9.785 1.00 91.94 94 GLY A CA 1
ATOM 703 C C . GLY A 1 94 ? 19.133 6.884 -10.743 1.00 91.94 94 GLY A C 1
ATOM 704 O O . GLY A 1 94 ? 18.818 7.792 -11.507 1.00 91.94 94 GLY A O 1
ATOM 705 N N . ALA A 1 95 ? 18.464 5.728 -10.703 1.00 88.06 95 ALA A N 1
ATOM 706 C CA . ALA A 1 95 ? 17.339 5.404 -11.577 1.00 88.06 95 ALA A CA 1
ATOM 707 C C . ALA A 1 95 ? 16.471 4.278 -10.996 1.00 88.06 95 ALA A C 1
ATOM 709 O O . ALA A 1 95 ? 16.910 3.530 -10.125 1.00 88.06 95 ALA A O 1
ATOM 710 N N . HIS A 1 96 ? 15.262 4.142 -11.535 1.00 88.25 96 HIS A N 1
ATOM 711 C CA . HIS A 1 96 ? 14.383 2.994 -11.322 1.00 88.25 96 HIS A CA 1
ATOM 712 C C . HIS A 1 96 ? 14.547 1.980 -12.454 1.00 88.25 96 HIS A C 1
ATOM 714 O O . HIS A 1 96 ? 14.708 2.372 -13.613 1.00 88.25 96 HIS A O 1
ATOM 720 N N . ARG A 1 97 ? 14.494 0.689 -12.135 1.00 87.75 97 ARG A N 1
ATOM 721 C CA . ARG A 1 97 ? 14.604 -0.417 -13.089 1.00 87.75 97 ARG A CA 1
ATOM 722 C C . ARG A 1 97 ? 13.420 -1.365 -12.946 1.00 87.75 97 ARG A C 1
ATOM 724 O O . ARG A 1 97 ? 12.850 -1.517 -11.869 1.00 87.75 97 ARG A O 1
ATOM 731 N N . TYR A 1 98 ? 13.068 -2.028 -14.044 1.00 84.81 98 TYR A N 1
ATOM 732 C CA . TYR A 1 98 ? 12.094 -3.115 -14.006 1.00 84.81 98 TYR A CA 1
ATOM 733 C C . TYR A 1 98 ? 12.571 -4.229 -13.075 1.00 84.81 98 TYR A C 1
ATOM 735 O O . TYR A 1 98 ? 13.744 -4.605 -13.099 1.00 84.81 98 TYR A O 1
ATOM 743 N N . GLY A 1 99 ? 11.653 -4.740 -12.260 1.00 80.81 99 GLY A N 1
ATOM 744 C CA . GLY A 1 99 ? 11.949 -5.742 -11.241 1.00 80.81 99 GLY A CA 1
ATOM 745 C C . GLY A 1 99 ? 12.549 -5.175 -9.952 1.00 80.81 99 GLY A C 1
ATOM 746 O O . GLY A 1 99 ? 12.765 -5.948 -9.018 1.00 80.81 99 GLY A O 1
ATOM 747 N N . ASP A 1 100 ? 12.785 -3.858 -9.854 1.00 86.06 100 ASP A N 1
ATOM 748 C CA . ASP A 1 100 ? 13.165 -3.247 -8.581 1.00 86.06 100 ASP A CA 1
ATOM 749 C C . ASP A 1 100 ? 12.074 -3.505 -7.539 1.00 86.06 100 ASP A C 1
ATOM 751 O O . ASP A 1 100 ? 10.885 -3.275 -7.777 1.00 86.06 100 ASP A O 1
ATOM 755 N N . ARG A 1 101 ? 12.514 -3.954 -6.361 1.00 90.88 101 ARG A N 1
ATOM 756 C CA . ARG A 1 101 ? 11.681 -4.131 -5.172 1.00 90.88 101 ARG A CA 1
ATOM 757 C C . ARG A 1 101 ? 12.061 -3.070 -4.159 1.00 90.88 101 ARG A C 1
ATOM 759 O O . ARG A 1 101 ? 13.173 -3.066 -3.627 1.00 90.88 101 ARG A O 1
ATOM 766 N N . ILE A 1 102 ? 11.153 -2.134 -3.922 1.00 95.25 102 ILE A N 1
ATOM 767 C CA . ILE A 1 102 ? 11.422 -0.951 -3.110 1.00 95.25 102 ILE A CA 1
ATOM 768 C C . ILE A 1 102 ? 10.569 -1.037 -1.844 1.00 95.25 102 ILE A C 1
ATOM 770 O O . ILE A 1 102 ? 9.344 -1.036 -1.949 1.00 95.25 102 ILE A O 1
ATOM 774 N N . PRO A 1 103 ? 11.174 -1.117 -0.645 1.00 96.44 103 PRO A N 1
ATOM 775 C CA . PRO A 1 103 ? 10.408 -1.162 0.590 1.00 96.44 103 PRO A CA 1
ATOM 776 C C . PRO A 1 103 ? 9.696 0.172 0.843 1.00 96.44 103 PRO A C 1
ATOM 778 O O . PRO A 1 103 ? 10.277 1.258 0.731 1.00 96.44 103 PRO A O 1
ATOM 781 N N . VAL A 1 104 ? 8.424 0.075 1.208 1.00 97.81 104 VAL A N 1
ATOM 782 C CA . VAL A 1 104 ? 7.538 1.179 1.569 1.00 97.81 104 VAL A CA 1
ATOM 783 C C . VAL A 1 104 ? 7.025 0.911 2.972 1.00 97.81 104 VAL A C 1
ATOM 785 O O . VAL A 1 104 ? 6.197 0.029 3.178 1.00 97.81 104 VAL A O 1
ATOM 788 N N . THR A 1 105 ? 7.536 1.652 3.949 1.00 97.50 105 THR A N 1
ATOM 789 C CA . THR A 1 105 ? 7.078 1.548 5.336 1.00 97.50 105 THR A CA 1
ATOM 790 C C . THR A 1 105 ? 6.121 2.689 5.633 1.00 97.50 105 THR A C 1
ATOM 792 O O . THR A 1 105 ? 6.456 3.847 5.404 1.00 97.50 105 THR A O 1
ATOM 795 N N . LEU A 1 106 ? 4.952 2.361 6.169 1.00 97.31 106 LEU A N 1
ATOM 796 C CA . LEU A 1 106 ? 3.956 3.309 6.655 1.00 97.31 106 LEU A CA 1
ATOM 797 C C . LEU A 1 106 ? 3.509 2.917 8.061 1.00 97.31 106 LEU A C 1
ATOM 799 O O . LEU A 1 106 ? 3.776 1.810 8.524 1.00 97.31 106 LEU A O 1
ATOM 803 N N . VAL A 1 107 ? 2.826 3.825 8.746 1.00 96.44 107 VAL A N 1
ATOM 804 C CA . VAL A 1 107 ? 2.219 3.550 10.047 1.00 96.44 107 VAL A CA 1
ATOM 805 C C . VAL A 1 107 ? 0.710 3.565 9.865 1.00 96.44 107 VAL A C 1
ATOM 807 O O . VAL A 1 107 ? 0.171 4.518 9.320 1.00 96.44 107 VAL A O 1
ATOM 810 N N . ARG A 1 108 ? 0.033 2.510 10.317 1.00 94.81 108 ARG A N 1
ATOM 811 C CA . ARG A 1 108 ? -1.418 2.345 10.174 1.00 94.81 108 ARG A CA 1
ATOM 812 C C . ARG A 1 108 ? -2.024 1.785 11.451 1.00 94.81 108 ARG A C 1
ATOM 814 O O . ARG A 1 108 ? -1.358 1.055 12.186 1.00 94.81 108 ARG A O 1
ATOM 821 N N . VAL A 1 109 ? -3.302 2.052 11.692 1.00 94.56 109 VAL A N 1
ATOM 822 C CA . VAL A 1 109 ? -4.072 1.313 12.707 1.00 94.56 109 VAL A CA 1
ATOM 823 C C . VAL A 1 109 ? -4.434 -0.068 12.141 1.00 94.56 109 VAL A C 1
ATOM 825 O O . VAL A 1 109 ? -4.971 -0.128 11.025 1.00 94.56 109 VAL A O 1
ATOM 828 N N . PRO A 1 110 ? -4.132 -1.180 12.845 1.00 93.44 110 PRO A N 1
ATOM 829 C CA . PRO A 1 110 ? -4.504 -2.514 12.379 1.00 93.44 110 PRO A CA 1
ATOM 830 C C . PRO A 1 110 ? -6.022 -2.617 12.121 1.00 93.44 110 PRO A C 1
ATOM 832 O O . PRO A 1 110 ? -6.794 -2.204 12.981 1.00 93.44 110 PRO A O 1
ATOM 835 N N . PRO A 1 111 ? -6.482 -3.137 10.970 1.00 90.69 111 PRO A N 1
ATOM 836 C CA . PRO A 1 111 ? -7.894 -3.257 10.613 1.00 90.69 111 PRO A CA 1
ATOM 837 C C . PRO A 1 111 ? -8.585 -4.353 11.411 1.00 90.69 111 PRO A C 1
ATOM 839 O O . PRO A 1 111 ? -9.748 -4.216 11.769 1.00 90.69 111 PRO A O 1
ATOM 842 N N . SER A 1 112 ? -7.863 -5.411 11.774 1.00 88.69 112 SER A N 1
ATOM 843 C CA . SER A 1 112 ? -8.403 -6.482 12.598 1.00 88.69 112 SER A CA 1
ATOM 844 C C . SER A 1 112 ? -8.352 -6.154 14.092 1.00 88.69 112 SER A C 1
ATOM 846 O O . SER A 1 112 ? -7.466 -5.452 14.590 1.00 88.69 112 SER A O 1
ATOM 848 N N . GLY A 1 113 ? -9.321 -6.707 14.822 1.00 89.12 113 GLY A N 1
ATOM 849 C CA . GLY A 1 113 ? -9.393 -6.629 16.277 1.00 89.12 113 GLY A CA 1
ATOM 850 C C . GLY A 1 113 ? -9.679 -5.228 16.817 1.00 89.12 113 GLY A C 1
ATOM 851 O O . GLY A 1 113 ? -10.045 -4.307 16.091 1.00 89.12 113 GLY A O 1
ATOM 852 N N . THR A 1 114 ? -9.491 -5.070 18.123 1.00 90.38 114 THR A N 1
ATOM 853 C CA . THR A 1 114 ? -9.837 -3.848 18.861 1.00 90.38 114 THR A CA 1
ATOM 854 C C . THR A 1 114 ? -8.655 -2.889 19.041 1.00 90.38 114 THR A C 1
ATOM 856 O O . THR A 1 114 ? -8.815 -1.868 19.705 1.00 90.38 114 THR A O 1
ATOM 859 N N . ASP A 1 115 ? -7.464 -3.209 18.509 1.00 90.25 115 ASP A N 1
ATOM 860 C CA . ASP A 1 115 ? -6.276 -2.352 18.659 1.00 90.25 115 ASP A CA 1
ATOM 861 C C . ASP A 1 115 ? -6.469 -1.048 17.871 1.00 90.25 115 ASP A C 1
ATOM 863 O O . ASP A 1 115 ? -6.860 -1.063 16.700 1.00 90.25 115 ASP A O 1
ATOM 867 N N . THR A 1 116 ? -6.207 0.074 18.533 1.00 91.00 116 THR A N 1
ATOM 868 C CA . THR A 1 116 ? -6.255 1.431 17.974 1.00 91.00 116 THR A CA 1
ATOM 869 C C . THR A 1 116 ? -4.874 2.079 17.930 1.00 91.00 116 THR A C 1
ATOM 871 O O . THR A 1 116 ? -4.731 3.179 17.398 1.00 91.00 116 THR A O 1
ATOM 874 N N . LEU A 1 117 ? -3.840 1.416 18.463 1.00 92.56 117 LEU A N 1
ATOM 875 C CA . LEU A 1 117 ? -2.479 1.927 18.431 1.00 92.56 117 LEU A CA 1
ATOM 876 C C . LEU A 1 117 ? -1.901 1.792 17.017 1.00 92.56 117 LEU A C 1
ATOM 878 O O . LEU A 1 117 ? -1.873 0.687 16.468 1.00 92.56 117 LEU A O 1
ATOM 882 N N . PRO A 1 118 ? -1.383 2.885 16.432 1.00 93.56 118 PRO A N 1
ATOM 883 C CA . PRO A 1 118 ? -0.733 2.814 15.134 1.00 93.56 118 PRO A CA 1
ATOM 884 C C . PRO A 1 118 ? 0.509 1.908 15.170 1.00 93.56 118 PRO A C 1
ATOM 886 O O . PRO A 1 118 ? 1.324 1.966 16.098 1.00 93.56 118 PRO A O 1
ATOM 889 N N . ARG A 1 119 ? 0.661 1.060 14.148 1.00 95.25 119 ARG A N 1
ATOM 890 C CA . ARG A 1 119 ? 1.765 0.104 13.983 1.00 95.25 119 ARG A CA 1
ATOM 891 C C . ARG A 1 119 ? 2.444 0.292 12.630 1.00 95.25 119 ARG A C 1
ATOM 893 O O . ARG A 1 119 ? 1.754 0.574 11.648 1.00 95.25 119 ARG A O 1
ATOM 900 N N . PRO A 1 120 ? 3.770 0.098 12.549 1.00 96.50 120 PRO A N 1
ATOM 901 C CA . PRO A 1 120 ? 4.442 0.055 11.264 1.00 96.50 120 PRO A CA 1
ATOM 902 C C . PRO A 1 120 ? 3.957 -1.151 10.449 1.00 96.50 120 PRO A C 1
ATOM 904 O O . PRO A 1 120 ? 3.818 -2.256 10.976 1.00 96.50 120 PRO A O 1
ATOM 907 N N . ALA A 1 121 ? 3.731 -0.928 9.162 1.00 96.12 121 ALA A N 1
ATOM 908 C CA . ALA A 1 121 ? 3.537 -1.944 8.141 1.00 96.12 121 ALA A CA 1
ATOM 909 C C . ALA A 1 121 ? 4.540 -1.672 7.015 1.00 96.12 121 ALA A C 1
ATOM 911 O O . ALA A 1 121 ? 4.795 -0.516 6.672 1.00 96.12 121 ALA A O 1
ATOM 912 N N . THR A 1 122 ? 5.119 -2.728 6.453 1.00 97.38 122 THR A N 1
ATOM 913 C CA . THR A 1 122 ? 6.036 -2.621 5.315 1.00 97.38 122 THR A CA 1
ATOM 914 C C . THR A 1 122 ? 5.423 -3.342 4.133 1.00 97.38 122 THR A C 1
ATOM 916 O O . THR A 1 122 ? 5.004 -4.485 4.271 1.00 97.38 122 THR A O 1
ATOM 919 N N . LEU A 1 123 ? 5.404 -2.674 2.987 1.00 97.69 123 LEU A N 1
ATOM 920 C CA . LEU A 1 123 ? 5.068 -3.221 1.680 1.00 97.69 123 LEU A CA 1
ATOM 921 C C . LEU A 1 123 ? 6.316 -3.200 0.790 1.00 97.69 123 LEU A C 1
ATOM 923 O O . LEU A 1 123 ? 7.252 -2.437 1.035 1.00 97.69 123 LEU A O 1
ATOM 927 N N . HIS A 1 124 ? 6.318 -3.994 -0.272 1.00 96.81 124 HIS A N 1
ATOM 928 C CA . HIS A 1 124 ? 7.245 -3.854 -1.387 1.00 96.81 124 HIS A CA 1
ATOM 929 C C . HIS A 1 124 ? 6.507 -3.287 -2.593 1.00 96.81 124 HIS A C 1
ATOM 931 O O . HIS A 1 124 ? 5.502 -3.841 -3.029 1.00 96.81 124 HIS A O 1
ATOM 937 N N . ALA A 1 125 ? 7.032 -2.191 -3.135 1.00 96.50 125 ALA A N 1
ATOM 938 C CA . ALA A 1 125 ? 6.665 -1.695 -4.448 1.00 96.50 125 ALA A CA 1
ATOM 939 C C . ALA A 1 125 ? 7.513 -2.413 -5.498 1.00 96.50 125 ALA A C 1
ATOM 941 O O . ALA A 1 125 ? 8.742 -2.299 -5.483 1.00 96.50 125 ALA A O 1
ATOM 942 N N . VAL A 1 126 ? 6.852 -3.149 -6.383 1.00 94.12 126 VAL A N 1
ATOM 943 C CA . VAL A 1 126 ? 7.460 -3.833 -7.522 1.00 94.12 126 VAL A CA 1
ATOM 944 C C . VAL A 1 126 ? 7.175 -3.018 -8.773 1.00 94.12 126 VAL A C 1
ATOM 946 O O . VAL A 1 126 ? 6.016 -2.758 -9.099 1.00 94.12 126 VAL A O 1
ATOM 949 N N . LEU A 1 127 ? 8.238 -2.593 -9.455 1.00 91.88 127 LEU A N 1
ATOM 950 C CA . LEU A 1 127 ? 8.129 -1.848 -10.707 1.00 91.88 127 LEU A CA 1
ATOM 951 C C . LEU A 1 127 ? 8.038 -2.824 -11.880 1.00 91.88 127 LEU A C 1
ATOM 953 O O . LEU A 1 127 ? 8.982 -3.576 -12.147 1.00 91.88 127 LEU A O 1
ATOM 957 N N . GLY A 1 128 ? 6.903 -2.806 -12.572 1.00 88.19 128 GLY A N 1
ATOM 958 C CA . GLY A 1 128 ? 6.571 -3.742 -13.638 1.00 88.19 128 GLY A CA 1
ATOM 959 C C . GLY A 1 128 ? 6.009 -3.051 -14.873 1.00 88.19 128 GLY A C 1
ATOM 960 O O . GLY A 1 128 ? 6.001 -1.823 -14.985 1.00 88.19 128 GLY A O 1
ATOM 961 N N . ALA A 1 129 ? 5.555 -3.871 -15.813 1.00 85.88 129 ALA A N 1
ATOM 962 C CA . ALA A 1 129 ? 4.808 -3.433 -16.977 1.00 85.88 129 ALA A CA 1
ATOM 963 C C . ALA A 1 129 ? 3.589 -4.339 -17.164 1.00 85.88 129 ALA A C 1
ATOM 965 O O . ALA A 1 129 ? 3.650 -5.530 -16.858 1.00 85.88 129 ALA A O 1
ATOM 966 N N . ASP A 1 130 ? 2.499 -3.754 -17.646 1.00 82.19 130 ASP A N 1
ATOM 967 C CA . ASP A 1 130 ? 1.293 -4.471 -18.041 1.00 82.19 130 ASP A CA 1
ATOM 968 C C . ASP A 1 130 ? 1.491 -5.208 -19.378 1.00 82.19 130 ASP A C 1
ATOM 970 O O . ASP A 1 130 ? 2.536 -5.080 -20.026 1.00 82.19 130 ASP A O 1
ATOM 974 N N . GLU A 1 131 ? 0.464 -5.941 -19.809 1.00 81.12 131 GLU A N 1
ATOM 975 C CA . GLU A 1 131 ? 0.410 -6.687 -21.077 1.00 81.12 131 GLU A CA 1
ATOM 976 C C . GLU A 1 131 ? 0.796 -5.806 -22.284 1.00 81.12 131 GLU A C 1
ATOM 978 O O . GLU A 1 131 ? 1.573 -6.227 -23.140 1.00 81.12 131 GLU A O 1
ATOM 983 N N . ASP A 1 132 ? 0.350 -4.545 -22.294 1.00 83.19 132 ASP A N 1
ATOM 984 C CA . ASP A 1 132 ? 0.644 -3.551 -23.339 1.00 83.19 132 ASP A CA 1
ATOM 985 C C . ASP A 1 132 ? 1.976 -2.797 -23.128 1.00 83.19 132 ASP A C 1
ATOM 987 O O . ASP A 1 132 ? 2.184 -1.707 -23.666 1.00 83.19 132 ASP A O 1
ATOM 991 N N . HIS A 1 133 ? 2.878 -3.319 -22.291 1.00 80.25 133 HIS A N 1
ATOM 992 C CA . HIS A 1 133 ? 4.126 -2.667 -21.867 1.00 80.25 133 HIS A CA 1
ATOM 993 C C . HIS A 1 133 ? 3.941 -1.308 -21.169 1.00 80.25 133 HIS A C 1
ATOM 995 O O . HIS A 1 133 ? 4.894 -0.537 -21.015 1.00 80.25 133 HIS A O 1
ATOM 1001 N N . THR A 1 134 ? 2.725 -1.011 -20.714 1.00 85.81 134 THR A N 1
ATOM 1002 C CA . THR A 1 134 ? 2.445 0.191 -19.927 1.00 85.81 134 THR A CA 1
ATOM 1003 C C . THR A 1 134 ? 3.076 0.024 -18.546 1.00 85.81 134 THR A C 1
ATOM 1005 O O . THR A 1 134 ? 2.844 -1.002 -17.914 1.00 85.81 134 THR A O 1
ATOM 1008 N N . PRO A 1 135 ? 3.876 0.981 -18.045 1.00 90.06 135 PRO A N 1
ATOM 1009 C CA . PRO A 1 135 ? 4.489 0.855 -16.728 1.00 90.06 135 PRO A CA 1
ATOM 1010 C C . PRO A 1 135 ? 3.416 0.763 -15.642 1.00 90.06 135 PRO A C 1
ATOM 1012 O O . PRO A 1 135 ? 2.430 1.497 -15.684 1.00 90.06 135 PRO A O 1
ATOM 1015 N N . THR A 1 136 ? 3.637 -0.098 -14.653 1.00 91.81 136 THR A N 1
ATOM 1016 C CA . THR A 1 136 ? 2.763 -0.268 -13.487 1.00 91.81 136 THR A CA 1
ATOM 1017 C C . THR A 1 136 ? 3.588 -0.401 -12.209 1.00 91.81 136 THR A C 1
ATOM 1019 O O . THR A 1 136 ? 4.769 -0.770 -12.231 1.00 91.81 136 THR A O 1
ATOM 1022 N N . ILE A 1 137 ? 2.967 -0.085 -11.074 1.00 95.19 137 ILE A N 1
ATOM 1023 C CA . ILE A 1 137 ? 3.544 -0.326 -9.751 1.00 95.19 137 ILE A CA 1
ATOM 1024 C C . ILE A 1 137 ? 2.598 -1.240 -8.989 1.00 95.19 137 ILE A C 1
ATOM 1026 O O . ILE A 1 137 ? 1.434 -0.899 -8.794 1.00 95.19 137 ILE A O 1
ATOM 1030 N N . THR A 1 138 ? 3.107 -2.367 -8.502 1.00 95.56 138 THR A N 1
ATOM 1031 C CA . THR A 1 138 ? 2.336 -3.264 -7.637 1.00 95.56 138 THR A CA 1
ATOM 1032 C C . THR A 1 138 ? 2.892 -3.219 -6.223 1.00 95.56 138 THR A C 1
ATOM 1034 O O . THR A 1 138 ? 4.073 -3.479 -5.997 1.00 95.56 138 THR A O 1
ATOM 1037 N N . LEU A 1 139 ? 2.037 -2.887 -5.263 1.00 97.19 139 LEU A N 1
ATOM 1038 C CA . LEU A 1 139 ? 2.319 -2.935 -3.838 1.00 97.19 139 LEU A CA 1
ATOM 1039 C C . LEU A 1 139 ? 1.868 -4.278 -3.271 1.00 97.19 139 LEU A C 1
ATOM 1041 O O . LEU A 1 139 ? 0.716 -4.678 -3.418 1.00 97.19 139 LEU A O 1
ATOM 1045 N N . MET A 1 140 ? 2.768 -4.962 -2.585 1.00 95.75 140 MET A N 1
ATOM 1046 C CA . MET A 1 140 ? 2.492 -6.276 -2.009 1.00 95.75 140 MET A CA 1
ATOM 1047 C C . MET A 1 140 ? 3.175 -6.433 -0.661 1.00 95.75 140 MET A C 1
ATOM 1049 O O . MET A 1 140 ? 4.100 -5.685 -0.330 1.00 95.75 140 MET A O 1
ATOM 1053 N N . ARG A 1 141 ? 2.720 -7.392 0.144 1.00 93.81 141 ARG A N 1
ATOM 1054 C CA . ARG A 1 141 ? 3.374 -7.674 1.422 1.00 93.81 141 ARG A CA 1
ATOM 1055 C C . ARG A 1 141 ? 4.739 -8.339 1.172 1.00 93.81 141 ARG A C 1
ATOM 1057 O O . ARG A 1 141 ? 4.926 -8.979 0.137 1.00 93.81 141 ARG A O 1
ATOM 1064 N N . PRO A 1 142 ? 5.724 -8.202 2.074 1.00 89.69 142 PRO A N 1
ATOM 1065 C CA . PRO A 1 142 ? 7.043 -8.797 1.880 1.00 89.69 142 PRO A CA 1
ATOM 1066 C C . PRO A 1 142 ? 7.002 -10.317 1.701 1.00 89.69 142 PRO A C 1
ATOM 1068 O O . PRO A 1 142 ? 7.719 -10.839 0.855 1.00 89.69 142 PRO A O 1
ATOM 1071 N N . ASP A 1 143 ? 6.112 -10.999 2.428 1.00 86.81 143 ASP A N 1
ATOM 1072 C CA . ASP A 1 143 ? 5.874 -12.439 2.302 1.00 86.81 143 ASP A CA 1
ATOM 1073 C C . ASP A 1 143 ? 5.321 -12.836 0.928 1.00 86.81 143 ASP A C 1
ATOM 1075 O O . ASP A 1 143 ? 5.602 -13.933 0.460 1.00 86.81 143 ASP A O 1
ATOM 1079 N N . GLU A 1 144 ? 4.584 -11.944 0.265 1.00 81.19 144 GLU A N 1
ATOM 1080 C CA . GLU A 1 144 ? 4.058 -12.157 -1.088 1.00 81.19 144 GLU A CA 1
ATOM 1081 C C . GLU A 1 144 ? 5.113 -11.848 -2.157 1.00 81.19 144 GLU A C 1
ATOM 1083 O O . GLU A 1 144 ? 5.185 -12.536 -3.170 1.00 81.19 144 GLU A O 1
ATOM 1088 N N . ALA A 1 145 ? 5.964 -10.844 -1.923 1.00 64.62 145 ALA A N 1
ATOM 1089 C CA . ALA A 1 145 ? 7.042 -10.487 -2.843 1.00 64.62 145 ALA A CA 1
ATOM 1090 C C . ALA A 1 145 ? 8.118 -11.580 -2.939 1.00 64.62 145 ALA A C 1
ATOM 1092 O O . ALA A 1 145 ? 8.705 -11.784 -4.003 1.00 64.62 145 ALA A O 1
ATOM 1093 N N . ASP A 1 146 ? 8.408 -12.264 -1.832 1.00 59.06 146 ASP A N 1
ATOM 1094 C CA . ASP A 1 146 ? 9.453 -13.291 -1.766 1.00 59.06 146 ASP A CA 1
ATOM 1095 C C . ASP A 1 146 ? 8.974 -14.686 -2.193 1.00 59.06 146 ASP A C 1
ATOM 1097 O O . ASP A 1 146 ? 9.790 -15.601 -2.315 1.00 59.06 146 ASP A O 1
ATOM 1101 N N . GLN A 1 147 ? 7.683 -14.853 -2.491 1.00 47.41 147 GLN A N 1
ATOM 1102 C CA . GLN A 1 147 ? 7.203 -16.060 -3.154 1.00 47.41 147 GLN A CA 1
ATOM 1103 C C . GLN A 1 147 ? 7.685 -16.027 -4.616 1.00 47.41 147 GLN A C 1
ATOM 1105 O O . GLN A 1 147 ? 7.480 -15.022 -5.304 1.00 47.41 147 GLN A O 1
ATOM 1110 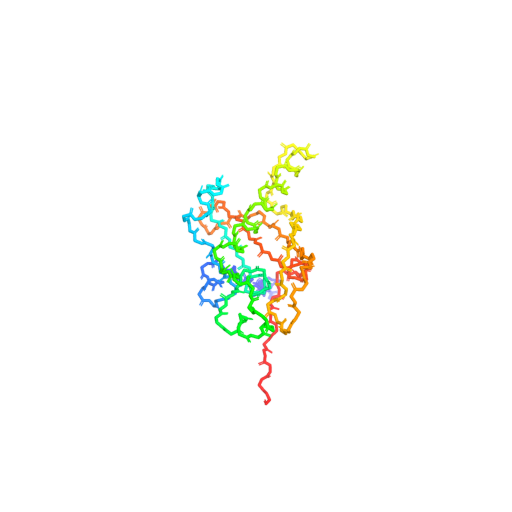N N . PRO A 1 148 ? 8.354 -17.081 -5.125 1.00 35.94 148 PRO A N 1
ATOM 1111 C CA . PRO A 1 148 ? 8.573 -17.191 -6.559 1.00 35.94 148 PRO A CA 1
ATOM 1112 C C . PRO A 1 148 ? 7.195 -17.174 -7.220 1.00 35.94 148 PRO A C 1
ATOM 1114 O O . PRO A 1 148 ? 6.295 -17.859 -6.746 1.00 35.94 148 PRO A O 1
ATOM 1117 N N . THR A 1 149 ? 7.009 -16.378 -8.273 1.00 45.31 149 THR A N 1
ATOM 1118 C CA . THR A 1 149 ? 5.804 -16.423 -9.110 1.00 45.31 149 THR A CA 1
ATOM 1119 C C . THR A 1 149 ? 5.570 -17.880 -9.528 1.00 45.31 149 THR A C 1
ATOM 1121 O O . THR A 1 149 ? 6.271 -18.402 -10.389 1.00 45.31 149 THR A O 1
ATOM 1124 N N . GLY A 1 150 ? 4.670 -18.559 -8.822 1.00 40.38 150 GLY A N 1
ATOM 1125 C CA . GLY A 1 150 ? 4.622 -20.014 -8.725 1.00 40.38 150 GLY A CA 1
ATOM 1126 C C . GLY A 1 150 ? 3.521 -20.436 -7.755 1.00 40.38 150 GLY A C 1
ATOM 1127 O O . GLY A 1 150 ? 3.811 -20.946 -6.682 1.00 40.38 150 GLY A O 1
ATOM 1128 N N . ASP A 1 151 ? 2.289 -20.150 -8.183 1.00 39.94 151 ASP A N 1
ATOM 1129 C CA . ASP A 1 151 ? 0.975 -20.665 -7.758 1.00 39.94 151 ASP A CA 1
ATOM 1130 C C . ASP A 1 151 ? 0.557 -20.583 -6.265 1.00 39.94 151 ASP A C 1
ATOM 1132 O O . ASP A 1 151 ? 1.215 -21.147 -5.386 1.00 39.94 151 ASP A O 1
ATOM 1136 N N . PRO A 1 152 ? -0.610 -19.987 -5.934 1.00 42.47 152 PRO A N 1
ATOM 1137 C CA . PRO A 1 152 ? -1.310 -20.335 -4.704 1.00 42.47 152 PRO A CA 1
ATOM 1138 C C . PRO A 1 152 ? -1.849 -21.770 -4.809 1.00 42.47 152 PRO A C 1
ATOM 1140 O O . PRO A 1 152 ? -2.754 -22.058 -5.586 1.00 42.47 152 PRO A O 1
ATOM 1143 N N . ALA A 1 153 ? -1.324 -22.669 -3.973 1.00 37.94 153 ALA A N 1
ATOM 1144 C CA . ALA A 1 153 ? -1.804 -24.045 -3.860 1.00 37.94 153 ALA A CA 1
ATOM 1145 C C . ALA A 1 153 ? -3.348 -24.119 -3.768 1.00 37.94 153 ALA A C 1
ATOM 1147 O O . ALA A 1 153 ? -3.961 -23.319 -3.046 1.00 37.94 153 ALA A O 1
ATOM 1148 N N . PRO A 1 154 ? -4.003 -25.095 -4.428 1.00 41.72 154 PRO A N 1
ATOM 1149 C CA . PRO A 1 154 ? -5.452 -25.213 -4.390 1.00 41.72 154 PRO A CA 1
ATOM 1150 C C . PRO A 1 154 ? -5.919 -25.441 -2.950 1.00 41.72 154 PRO A C 1
ATOM 1152 O O . PRO A 1 154 ? -5.484 -26.378 -2.276 1.00 41.72 154 PRO A O 1
ATOM 1155 N N . ARG A 1 155 ? -6.835 -24.586 -2.474 1.00 42.97 155 ARG A N 1
ATOM 1156 C CA . ARG A 1 155 ? -7.570 -24.805 -1.222 1.00 42.97 155 ARG A CA 1
ATOM 1157 C C . ARG A 1 155 ? -8.253 -26.169 -1.298 1.00 42.97 155 ARG A C 1
ATOM 1159 O O . ARG A 1 155 ? -9.252 -26.326 -1.997 1.00 42.97 155 ARG A O 1
ATOM 1166 N N . ALA A 1 156 ? -7.723 -27.137 -0.557 1.00 37.97 156 ALA A N 1
ATOM 1167 C CA . ALA A 1 156 ? -8.395 -28.399 -0.308 1.00 37.97 156 ALA A CA 1
ATOM 1168 C C . ALA A 1 156 ? -9.722 -28.107 0.405 1.00 37.97 156 ALA A C 1
ATOM 1170 O O . ALA A 1 156 ? -9.746 -27.555 1.507 1.00 37.97 156 ALA A O 1
ATOM 1171 N N . ALA A 1 157 ? -10.825 -28.439 -0.261 1.00 39.38 157 ALA A N 1
ATOM 1172 C CA . ALA A 1 157 ? -12.121 -28.544 0.379 1.00 39.38 157 ALA A CA 1
ATOM 1173 C C . ALA A 1 157 ? -12.084 -29.745 1.336 1.00 39.38 157 ALA A C 1
ATOM 1175 O O . ALA A 1 157 ? -11.849 -30.875 0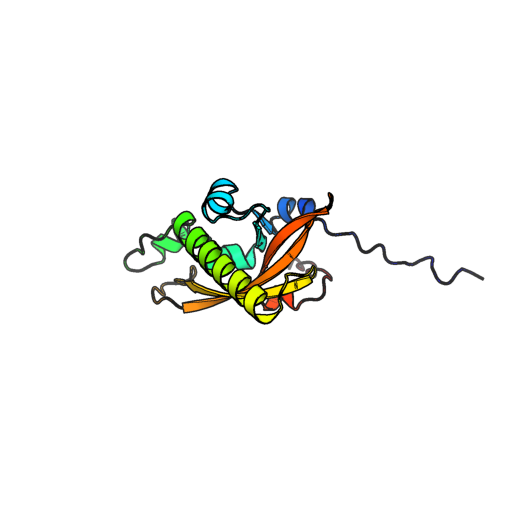.905 1.00 39.38 157 ALA A O 1
ATOM 1176 N N . HIS A 1 158 ? -12.311 -29.478 2.619 1.00 39.06 158 HIS A N 1
ATOM 1177 C CA . HIS A 1 158 ? -12.701 -30.460 3.624 1.00 39.06 158 HIS A CA 1
ATOM 1178 C C . HIS A 1 158 ? -14.007 -30.000 4.260 1.00 39.06 158 HIS A C 1
ATOM 1180 O O . HIS A 1 158 ? -14.121 -28.780 4.527 1.00 39.06 158 HIS A O 1
#

Solvent-accessible surface area (backbone atoms only — not comparable to full-atom values): 9326 Å² total; per-residue (Å²): 134,84,72,98,68,83,77,71,74,76,75,72,79,82,41,70,68,54,33,44,74,74,50,51,32,43,74,56,58,66,66,61,43,43,75,72,69,46,94,52,59,44,33,24,28,42,68,34,34,51,56,63,27,55,53,50,73,69,38,41,68,45,30,91,80,55,77,88,76,42,40,68,63,32,41,49,53,52,52,52,33,42,53,52,36,50,57,54,45,32,74,73,65,74,56,88,53,80,72,40,73,42,68,28,68,46,73,40,53,53,43,67,64,58,58,74,64,70,39,81,47,62,31,28,39,35,33,47,57,46,96,86,66,46,58,32,37,39,33,28,34,57,78,62,66,73,45,69,97,70,76,83,75,81,82,77,86,127

Secondary structure (DSSP, 8-state):
---TTTT--------HHHHHHTTSEEEPPHHHHHHTT--S-EEEEHHHHHHHT---HHHHHTSTT-----HHHHHHHHHHHHHHHHHHHHHHHSS--TT-EEEEEEEE--SSSS--S-EEEEEEEEEEE-TTS-EEEEEE-HHHHTS-S---------

Nearest PDB structures (foldseek):
  3bb9-assembly3_E  TM=4.954E-01  e=1.301E+00  Shewanella frigidimarina NCIMB 400
  8p0w-assembly1_E  TM=3.239E-01  e=1.012E+00  Homo sapiens
  4j9a-assembly1_A  TM=4.518E-01  e=6.232E+00  Pseudomonas aeruginosa PAO1
  5sy5-assembly4_E  TM=3.368E-01  e=4.555E+00  Mus musculus
  7v7w-assembly1_A  TM=3.531E-01  e=4.555E+00  Mus musculus

Sequence (158 aa):
MPGLFDDADVISTYTRTQALADGALVTLPAQLVGEAGFTCPIDMTAGAWADTVRWTDVEESAKPFGTGQDETGRAWDVLTMLRLSLASHTKRTGAHRYGDRIPVTLVRVPPSGTDTLPRPATLHAVLGADEDHTPTITLMRPDEADQPTGDPAPRAAH

Radius of gyration: 18.28 Å; Cα contacts (8 Å, |Δi|>4): 225; chains: 1; bounding box: 39×55×51 Å

Mean predicted aligned error: 8.84 Å